Protein AF-A0A060BVW5-F1 (afdb_monomer_lite)

Radius of gyration: 13.88 Å; chains: 1; bounding box: 34×26×34 Å

Structure (mmCIF, N/CA/C/O backbone):
data_AF-A0A060BVW5-F1
#
_entry.id   AF-A0A060BVW5-F1
#
loop_
_atom_site.group_PDB
_atom_site.id
_atom_site.type_symbol
_atom_site.label_atom_id
_atom_site.label_alt_id
_atom_site.label_comp_id
_atom_site.label_asym_id
_atom_site.label_entity_id
_atom_site.label_seq_id
_atom_site.pdbx_PDB_ins_code
_atom_site.Cartn_x
_atom_site.Cartn_y
_atom_site.Cartn_z
_atom_site.occupancy
_atom_site.B_iso_or_equiv
_atom_site.auth_seq_id
_atom_site.auth_comp_id
_atom_site.auth_asym_id
_atom_site.auth_atom_id
_atom_site.pdbx_PDB_model_num
ATOM 1 N N . MET A 1 1 ? 20.730 -10.496 -2.332 1.00 47.19 1 MET A N 1
ATOM 2 C CA . MET A 1 1 ? 20.320 -9.100 -2.616 1.00 47.19 1 MET A CA 1
ATOM 3 C C . MET A 1 1 ? 19.646 -8.505 -1.385 1.00 47.19 1 MET A C 1
ATOM 5 O O . MET A 1 1 ? 18.665 -9.075 -0.917 1.00 47.19 1 MET A O 1
ATOM 9 N N . ARG A 1 2 ? 20.158 -7.398 -0.825 1.00 53.00 2 ARG A N 1
ATOM 10 C CA . ARG A 1 2 ? 19.434 -6.656 0.226 1.00 53.00 2 ARG A CA 1
ATOM 11 C C . ARG A 1 2 ? 18.136 -6.110 -0.379 1.00 53.00 2 ARG A C 1
ATOM 13 O O . ARG A 1 2 ? 18.180 -5.428 -1.397 1.00 53.00 2 ARG A O 1
ATOM 20 N N . ARG A 1 3 ? 16.982 -6.422 0.218 1.00 61.97 3 ARG A N 1
ATOM 21 C CA . ARG A 1 3 ? 15.695 -5.831 -0.184 1.00 61.97 3 ARG A CA 1
ATOM 22 C C . ARG A 1 3 ? 15.705 -4.351 0.212 1.00 61.97 3 ARG A C 1
ATOM 24 O O . ARG A 1 3 ? 15.557 -4.043 1.386 1.00 61.97 3 ARG A O 1
ATOM 31 N N . CYS A 1 4 ? 15.902 -3.455 -0.753 1.00 79.00 4 CYS A N 1
ATOM 32 C CA . CYS A 1 4 ? 15.899 -2.000 -0.543 1.00 79.00 4 CYS A CA 1
ATOM 33 C C . CYS A 1 4 ? 14.505 -1.357 -0.650 1.00 79.00 4 CYS A C 1
ATOM 35 O O . CYS A 1 4 ? 14.366 -0.163 -0.410 1.00 79.00 4 CYS A O 1
ATOM 37 N N . ARG A 1 5 ? 13.473 -2.138 -0.996 1.00 88.00 5 ARG A N 1
ATOM 38 C CA . ARG A 1 5 ? 12.110 -1.656 -1.254 1.00 88.00 5 ARG A CA 1
ATOM 39 C C . ARG A 1 5 ? 11.042 -2.487 -0.549 1.00 88.00 5 ARG A C 1
ATOM 41 O O . ARG A 1 5 ? 11.197 -3.696 -0.360 1.00 88.00 5 ARG A O 1
ATOM 48 N N . TRP A 1 6 ? 9.943 -1.821 -0.217 1.00 94.94 6 TRP A N 1
ATOM 49 C CA . TRP A 1 6 ? 8.711 -2.376 0.327 1.00 94.94 6 TRP A CA 1
ATOM 50 C C . TRP A 1 6 ? 7.590 -2.233 -0.716 1.00 94.94 6 TRP A C 1
ATOM 52 O O . TRP A 1 6 ? 7.018 -1.151 -0.840 1.00 94.94 6 TRP A O 1
ATOM 62 N N . PRO A 1 7 ? 7.304 -3.272 -1.523 1.00 96.62 7 PRO A N 1
ATOM 63 C CA . PRO A 1 7 ? 6.416 -3.170 -2.684 1.00 96.62 7 PRO A CA 1
ATOM 64 C C . PRO A 1 7 ? 4.940 -3.338 -2.306 1.00 96.62 7 PRO A C 1
ATOM 66 O O . PRO A 1 7 ? 4.227 -4.142 -2.901 1.00 96.62 7 PRO A O 1
ATOM 69 N N . TYR A 1 8 ? 4.510 -2.624 -1.269 1.00 97.31 8 TYR A N 1
ATOM 70 C CA . TYR A 1 8 ? 3.136 -2.652 -0.794 1.00 97.31 8 TYR A CA 1
ATOM 71 C C . TYR A 1 8 ? 2.679 -1.235 -0.463 1.00 97.31 8 TYR A C 1
ATOM 73 O O . TYR A 1 8 ? 3.367 -0.518 0.269 1.00 97.31 8 TYR A O 1
ATOM 81 N N . TYR A 1 9 ? 1.515 -0.836 -0.968 1.00 97.44 9 TYR A N 1
ATOM 82 C CA . TYR A 1 9 ? 0.912 0.447 -0.619 1.00 97.44 9 TYR A CA 1
ATOM 83 C C . TYR A 1 9 ? 0.190 0.363 0.725 1.00 97.44 9 TYR A C 1
ATOM 85 O O . TYR A 1 9 ? -0.855 -0.266 0.816 1.00 97.44 9 TYR A O 1
ATOM 93 N N . THR A 1 10 ? 0.779 0.948 1.774 1.00 97.06 10 THR A N 1
ATOM 94 C CA . THR A 1 10 ? 0.158 1.068 3.114 1.00 97.06 10 THR A CA 1
ATOM 95 C C . THR A 1 10 ? -0.617 -0.190 3.580 1.00 97.06 10 THR A C 1
ATOM 97 O O . THR A 1 10 ? -1.738 -0.085 4.083 1.00 97.06 10 THR A O 1
ATOM 100 N N . PRO A 1 11 ? -0.020 -1.404 3.499 1.00 97.81 11 PRO A N 1
ATOM 101 C CA . PRO A 1 11 ? -0.729 -2.681 3.687 1.00 97.81 11 PRO A CA 1
ATOM 102 C C . PRO A 1 11 ? -1.450 -2.819 5.029 1.00 97.81 11 PRO A C 1
ATOM 104 O O . PRO A 1 11 ? -2.421 -3.559 5.146 1.00 97.81 11 PRO A O 1
ATOM 107 N N . HIS A 1 12 ? -0.993 -2.079 6.036 1.00 98.31 12 HIS A N 1
ATOM 108 C CA . HIS A 1 12 ? -1.574 -2.060 7.367 1.00 98.31 12 HIS A CA 1
ATOM 109 C C . HIS A 1 12 ? -3.000 -1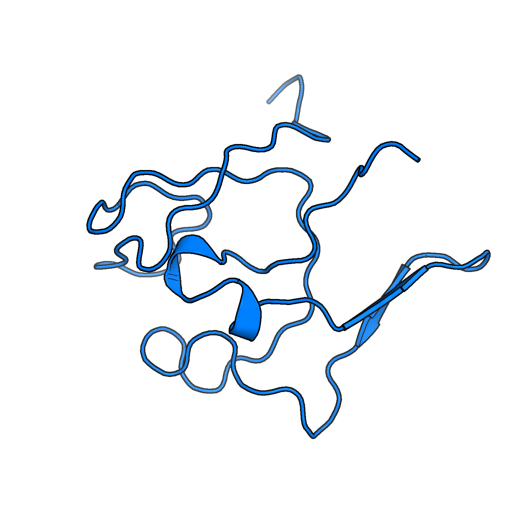.510 7.411 1.00 98.31 12 HIS A C 1
ATOM 111 O O . HIS A 1 12 ? -3.759 -1.950 8.264 1.00 98.31 12 HIS A O 1
ATOM 117 N N . TRP A 1 13 ? -3.411 -0.634 6.490 1.00 98.38 13 TRP A N 1
ATOM 118 C CA . TRP A 1 13 ? -4.802 -0.163 6.407 1.00 98.38 13 TRP A CA 1
ATOM 119 C C . TRP A 1 13 ? -5.735 -1.130 5.663 1.00 98.38 13 TRP A C 1
ATOM 121 O O . TRP A 1 13 ? -6.951 -0.960 5.700 1.00 98.38 13 TRP A O 1
ATOM 131 N N . SER A 1 14 ? -5.186 -2.150 4.997 1.00 97.75 14 SER A N 1
ATOM 132 C CA . SER A 1 14 ? -5.921 -3.100 4.158 1.00 97.75 14 SER A CA 1
ATOM 133 C C . SER A 1 14 ? -5.359 -4.509 4.355 1.00 97.75 14 SER A C 1
ATOM 135 O O . SER A 1 14 ? -5.519 -5.080 5.431 1.00 97.75 14 SER A O 1
ATOM 137 N N . SER A 1 15 ? -4.724 -5.077 3.333 1.00 97.56 15 SER A N 1
ATOM 138 C CA . SER A 1 15 ? -3.956 -6.311 3.427 1.00 97.56 15 SER A CA 1
ATOM 139 C C . SER A 1 15 ? -2.729 -6.245 2.532 1.00 97.56 15 SER A C 1
ATOM 141 O O . SER A 1 15 ? -2.708 -5.519 1.531 1.00 97.56 15 SER A O 1
ATOM 143 N N . ARG A 1 16 ? -1.707 -7.045 2.834 1.00 96.62 16 ARG A N 1
ATOM 144 C CA . ARG A 1 16 ? -0.523 -7.166 1.976 1.00 96.62 16 ARG A CA 1
ATOM 145 C C . ARG A 1 16 ? -0.865 -7.744 0.603 1.00 96.62 16 ARG A C 1
ATOM 147 O O . ARG A 1 16 ? -0.259 -7.355 -0.389 1.00 96.62 16 ARG A O 1
ATOM 154 N N . GLN A 1 17 ? -1.860 -8.625 0.535 1.00 96.88 17 GLN A N 1
ATOM 155 C CA . GLN A 1 17 ? -2.318 -9.219 -0.720 1.00 96.88 17 GLN A CA 1
ATOM 156 C C . GLN A 1 17 ? -2.898 -8.175 -1.685 1.00 96.88 17 GLN A C 1
ATOM 158 O O . GLN A 1 17 ? -2.515 -8.158 -2.850 1.00 96.88 17 GLN A O 1
ATOM 163 N N . ARG A 1 18 ? -3.794 -7.292 -1.220 1.00 97.12 18 ARG A N 1
ATOM 164 C CA . ARG A 1 18 ? -4.454 -6.291 -2.085 1.00 97.12 18 ARG A CA 1
ATOM 165 C C . ARG A 1 18 ? -3.562 -5.116 -2.467 1.00 97.12 18 ARG A C 1
ATOM 167 O O . ARG A 1 18 ? -3.868 -4.387 -3.399 1.00 97.12 18 ARG A O 1
ATOM 174 N N . THR A 1 19 ? -2.481 -4.915 -1.726 1.00 97.81 19 THR A N 1
ATOM 175 C CA . THR A 1 19 ? -1.610 -3.742 -1.864 1.00 97.81 19 THR A CA 1
ATOM 176 C C . THR A 1 19 ? -0.291 -4.054 -2.553 1.00 97.81 19 THR A C 1
ATOM 178 O O . THR A 1 19 ? 0.534 -3.155 -2.708 1.00 97.81 19 THR A O 1
ATOM 181 N N . ALA A 1 20 ? -0.078 -5.313 -2.950 1.00 97.88 20 ALA A N 1
ATOM 182 C CA . ALA A 1 20 ? 1.111 -5.753 -3.660 1.00 97.88 20 ALA A CA 1
ATOM 183 C C . ALA A 1 20 ? 1.266 -4.999 -4.985 1.00 97.88 20 ALA A C 1
ATOM 185 O O . ALA A 1 20 ? 0.387 -5.028 -5.845 1.00 97.88 20 ALA A O 1
ATOM 186 N N . ALA A 1 21 ? 2.409 -4.340 -5.150 1.00 97.69 21 ALA A N 1
ATOM 187 C CA . ALA A 1 21 ? 2.736 -3.642 -6.380 1.00 97.69 21 ALA A CA 1
ATOM 188 C C . ALA A 1 21 ? 2.951 -4.630 -7.535 1.00 97.69 21 ALA A C 1
ATOM 190 O O . ALA A 1 21 ? 3.608 -5.663 -7.378 1.00 97.69 21 ALA A O 1
ATOM 191 N N . ARG A 1 22 ? 2.466 -4.261 -8.721 1.00 97.31 22 ARG A N 1
ATOM 192 C CA . ARG A 1 22 ? 2.824 -4.894 -9.994 1.00 97.31 22 ARG A CA 1
ATOM 193 C C . ARG A 1 22 ? 3.971 -4.100 -10.601 1.00 97.31 22 ARG A C 1
ATOM 195 O O . ARG A 1 22 ? 3.781 -2.938 -10.969 1.00 97.31 22 ARG A O 1
ATOM 202 N N . TYR A 1 23 ? 5.163 -4.689 -10.637 1.00 96.25 23 TYR A N 1
ATOM 203 C CA . TYR A 1 23 ? 6.361 -3.971 -11.059 1.00 96.25 23 TYR A CA 1
ATOM 204 C C . TYR A 1 23 ? 7.421 -4.889 -11.669 1.00 96.25 23 TYR A C 1
ATOM 206 O O . TYR A 1 23 ? 7.525 -6.062 -11.301 1.00 96.25 23 TYR A O 1
ATOM 214 N N . THR A 1 24 ? 8.228 -4.331 -12.563 1.00 95.88 24 THR A N 1
ATOM 215 C CA . THR A 1 24 ? 9.451 -4.937 -13.110 1.00 95.88 24 THR A CA 1
ATOM 216 C C . THR A 1 24 ? 10.653 -4.095 -12.692 1.00 95.88 24 THR A C 1
ATOM 218 O O . THR A 1 24 ? 10.531 -2.905 -12.397 1.00 95.88 24 THR A O 1
ATOM 221 N N . VAL A 1 25 ? 11.810 -4.747 -12.560 1.00 93.69 25 VAL A N 1
ATOM 222 C CA . VAL A 1 25 ? 13.091 -4.059 -12.376 1.00 93.69 25 VAL A CA 1
ATOM 223 C C . VAL A 1 25 ? 14.118 -4.709 -13.276 1.00 93.69 25 VAL A C 1
ATOM 225 O O . VAL A 1 25 ? 14.392 -5.900 -13.118 1.00 93.69 25 VAL A O 1
ATOM 228 N N . ASP A 1 26 ? 14.688 -3.915 -14.166 1.00 94.31 26 ASP A N 1
ATOM 229 C CA . ASP A 1 26 ? 15.696 -4.322 -15.138 1.00 94.31 26 ASP A CA 1
ATOM 230 C C . ASP A 1 26 ? 16.785 -3.240 -15.272 1.00 94.31 26 ASP A C 1
ATOM 232 O O . ASP A 1 26 ? 17.019 -2.466 -14.338 1.00 94.31 26 ASP A O 1
ATOM 236 N N . ALA A 1 27 ? 17.517 -3.251 -16.388 1.00 95.19 27 ALA A N 1
ATOM 237 C CA . ALA A 1 27 ? 18.584 -2.296 -16.663 1.00 95.19 27 ALA A CA 1
ATOM 238 C C . ALA A 1 27 ? 18.068 -0.869 -16.926 1.00 95.19 27 ALA A C 1
ATOM 240 O O . ALA A 1 27 ? 18.807 0.081 -16.669 1.00 95.19 27 ALA A O 1
ATOM 241 N N . ASP A 1 28 ? 16.822 -0.720 -17.383 1.00 94.44 28 ASP A N 1
ATOM 242 C CA . ASP A 1 28 ? 16.208 0.568 -17.720 1.00 94.44 28 ASP A CA 1
ATOM 243 C C . ASP A 1 28 ? 15.561 1.225 -16.493 1.00 94.44 28 ASP A C 1
ATOM 245 O O . ASP A 1 28 ? 15.399 2.446 -16.434 1.00 94.44 28 ASP A O 1
ATOM 249 N N . GLY A 1 29 ? 15.259 0.433 -15.461 1.00 94.38 29 GLY A N 1
ATOM 250 C CA . GLY A 1 29 ? 14.943 0.936 -14.131 1.00 94.38 29 GLY A CA 1
ATOM 251 C C . GLY A 1 29 ? 13.769 0.225 -13.476 1.00 94.38 29 GLY A C 1
ATOM 252 O O . GLY A 1 29 ? 13.678 -0.999 -13.482 1.00 94.38 29 GLY A O 1
ATOM 253 N N . LEU A 1 30 ? 12.915 1.005 -12.808 1.00 94.38 30 LEU A N 1
ATOM 254 C CA . LEU A 1 30 ? 11.700 0.528 -12.149 1.00 94.38 30 LEU A CA 1
ATOM 255 C C . LEU A 1 30 ? 10.485 0.938 -12.976 1.00 94.38 30 LEU A C 1
ATOM 257 O O . LEU A 1 30 ? 10.213 2.129 -13.115 1.00 94.38 30 LEU A O 1
ATOM 261 N N . GLU A 1 31 ? 9.699 -0.043 -13.400 1.00 96.81 31 GLU A N 1
ATOM 262 C CA . GLU A 1 31 ? 8.394 0.182 -14.014 1.00 96.81 31 GLU A CA 1
ATOM 263 C C . GLU A 1 31 ? 7.289 -0.258 -13.046 1.00 96.81 31 GLU A C 1
ATOM 265 O O . GLU A 1 31 ? 7.292 -1.383 -12.541 1.00 96.81 31 GLU A O 1
ATOM 270 N N . LEU A 1 32 ? 6.333 0.633 -12.772 1.00 97.50 32 LEU A N 1
ATOM 271 C CA . LEU A 1 32 ? 5.140 0.358 -11.969 1.00 97.50 32 LEU A CA 1
ATOM 272 C C . LEU A 1 32 ? 3.927 0.309 -12.896 1.00 97.50 32 LEU A C 1
ATOM 274 O O . LEU A 1 32 ? 3.694 1.252 -13.649 1.00 97.50 32 LEU A O 1
ATOM 278 N N . ARG A 1 33 ? 3.132 -0.761 -12.818 1.00 97.88 33 ARG A N 1
ATOM 279 C CA . ARG A 1 33 ? 1.991 -0.979 -13.718 1.00 97.88 33 ARG A CA 1
ATOM 280 C C . ARG A 1 33 ? 0.663 -0.999 -12.972 1.00 97.88 33 ARG A C 1
ATOM 282 O O . ARG A 1 33 ? 0.550 -1.609 -11.911 1.00 97.88 33 ARG A O 1
ATOM 289 N N . ILE A 1 34 ? -0.344 -0.356 -13.557 1.00 98.06 34 ILE A N 1
ATOM 290 C CA . ILE A 1 34 ? -1.753 -0.451 -13.160 1.00 98.06 34 ILE A CA 1
ATOM 291 C C . ILE A 1 34 ? -2.519 -0.911 -14.402 1.00 98.06 34 ILE A C 1
ATOM 293 O O . ILE A 1 34 ? -2.994 -0.105 -15.197 1.00 98.06 34 ILE A O 1
ATOM 297 N N . ASP A 1 35 ? -2.576 -2.225 -14.591 1.00 97.38 35 ASP A N 1
ATOM 298 C CA . ASP A 1 35 ? -3.299 -2.853 -15.695 1.00 97.38 35 ASP A CA 1
ATOM 299 C C . ASP A 1 35 ? -4.819 -2.795 -15.455 1.00 97.38 35 ASP A C 1
ATOM 301 O O . ASP A 1 35 ? -5.276 -2.554 -14.331 1.00 97.38 35 ASP A O 1
ATOM 305 N N . ALA A 1 36 ? -5.616 -3.066 -16.493 1.00 97.25 36 ALA A N 1
ATOM 306 C CA . ALA A 1 36 ? -7.080 -3.023 -16.425 1.00 97.25 36 ALA A CA 1
ATOM 307 C C . ALA A 1 36 ? -7.675 -3.926 -15.326 1.00 97.25 36 ALA A C 1
ATOM 309 O O . ALA A 1 36 ? -8.680 -3.567 -14.719 1.00 97.25 36 ALA A O 1
ATOM 310 N N . ASP A 1 37 ? -7.028 -5.057 -15.041 1.00 96.62 37 ASP A N 1
ATOM 311 C CA . ASP A 1 37 ? -7.411 -6.030 -14.014 1.00 96.62 37 ASP A CA 1
ATOM 312 C C . ASP A 1 37 ? -6.807 -5.730 -12.628 1.00 96.62 37 ASP A C 1
ATOM 314 O O . ASP A 1 37 ? -6.965 -6.525 -11.702 1.00 96.62 37 ASP A O 1
ATOM 318 N N . THR A 1 38 ? -6.103 -4.605 -12.454 1.00 97.56 38 THR A N 1
ATOM 319 C CA . THR A 1 38 ? -5.614 -4.182 -11.135 1.00 97.56 38 THR A CA 1
ATOM 320 C C . THR A 1 38 ? -6.808 -3.863 -10.237 1.00 97.56 38 THR A C 1
ATOM 322 O O . THR A 1 38 ? -7.545 -2.921 -10.537 1.00 97.56 38 THR A O 1
ATOM 325 N N . PRO A 1 39 ? -7.019 -4.603 -9.135 1.00 97.25 39 PRO A N 1
ATOM 326 C CA . PRO A 1 39 ? -8.129 -4.322 -8.240 1.00 97.25 39 PRO A CA 1
ATOM 327 C C . PRO A 1 39 ? -7.852 -3.057 -7.410 1.00 97.25 39 PRO A C 1
ATOM 329 O O . PRO A 1 39 ? -6.687 -2.692 -7.210 1.00 97.25 39 PRO A O 1
ATOM 332 N N . PRO A 1 40 ? -8.892 -2.393 -6.878 1.00 98.31 40 PRO A N 1
ATOM 333 C CA . PRO 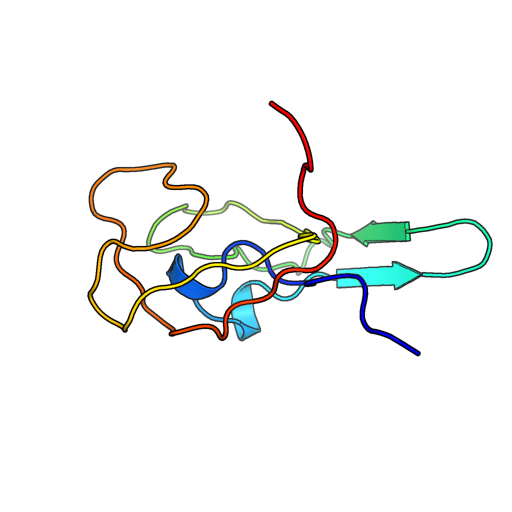A 1 40 ? -8.698 -1.340 -5.893 1.00 98.31 40 PRO A CA 1
ATOM 334 C C . PRO A 1 40 ? -8.004 -1.873 -4.632 1.00 98.31 40 PRO A C 1
ATOM 336 O O . PRO A 1 40 ? -8.254 -2.999 -4.190 1.00 98.31 40 PRO A O 1
ATOM 339 N N . TRP A 1 41 ? -7.125 -1.068 -4.034 1.00 98.06 41 TRP A N 1
ATOM 340 C CA . TRP A 1 41 ? -6.257 -1.534 -2.941 1.00 98.06 41 TRP A CA 1
ATOM 341 C C . TRP A 1 41 ? -7.013 -1.708 -1.609 1.00 98.06 41 TRP A C 1
ATOM 343 O O . TRP A 1 41 ? -6.688 -2.588 -0.797 1.00 98.06 41 TRP A O 1
ATOM 353 N N . ALA A 1 42 ? -8.026 -0.868 -1.370 1.00 97.69 42 ALA A N 1
ATOM 354 C CA . ALA A 1 42 ? -8.884 -0.920 -0.188 1.00 97.69 42 ALA A CA 1
ATOM 355 C C . ALA A 1 42 ? -10.278 -0.322 -0.454 1.00 97.69 42 ALA A C 1
ATOM 357 O O . ALA A 1 42 ? -10.563 0.797 -0.014 1.00 97.69 42 ALA A O 1
ATOM 358 N N . PRO A 1 43 ? -11.169 -1.081 -1.117 1.00 97.00 43 PRO A N 1
ATOM 359 C CA . PRO A 1 43 ? -12.509 -0.620 -1.483 1.00 97.00 43 PRO A CA 1
ATOM 360 C C . PRO A 1 43 ? -13.305 -0.012 -0.326 1.00 97.00 43 PRO A C 1
ATOM 362 O O . PRO A 1 43 ? -14.013 0.977 -0.495 1.00 97.00 43 PRO A O 1
ATOM 365 N N . GLU A 1 44 ? -13.155 -0.558 0.883 1.00 96.31 44 GLU A N 1
ATOM 366 C CA . GLU A 1 44 ? -13.962 -0.138 2.032 1.00 96.31 44 GLU A CA 1
ATOM 367 C C . GLU A 1 44 ? -13.525 1.208 2.631 1.00 96.31 44 GLU A C 1
ATOM 369 O O . GLU A 1 44 ? -14.252 1.776 3.447 1.00 96.31 44 GLU A O 1
ATOM 374 N N . ILE A 1 45 ? -12.331 1.706 2.289 1.00 96.19 45 ILE A N 1
ATOM 375 C CA . ILE A 1 45 ? -11.783 2.949 2.858 1.00 96.19 45 ILE A CA 1
ATOM 376 C C . ILE A 1 45 ? -11.295 3.956 1.816 1.00 96.19 45 ILE A C 1
ATOM 378 O O . ILE A 1 45 ? -11.145 5.124 2.175 1.00 96.19 45 ILE A O 1
ATOM 382 N N . ASP A 1 46 ? -11.089 3.539 0.569 1.00 96.81 46 ASP A N 1
ATOM 383 C CA . ASP A 1 46 ? -10.585 4.391 -0.516 1.00 96.81 46 ASP A CA 1
ATOM 384 C C . ASP A 1 46 ? -11.256 4.095 -1.875 1.00 96.81 46 ASP A C 1
ATOM 386 O O . ASP A 1 46 ? -10.741 4.458 -2.929 1.00 96.81 46 ASP A O 1
ATOM 390 N N . GLY A 1 47 ? -12.416 3.422 -1.865 1.00 97.00 47 GLY A N 1
ATOM 391 C CA . GLY A 1 47 ? -13.237 3.187 -3.057 1.00 97.00 47 GLY A CA 1
ATOM 392 C C . GLY A 1 47 ? -12.475 2.501 -4.195 1.00 97.00 47 GLY A C 1
ATOM 393 O O . GLY A 1 47 ? -11.762 1.522 -3.983 1.00 97.00 47 GLY A O 1
ATOM 394 N N . ASP A 1 48 ? -12.606 3.037 -5.407 1.00 97.62 48 ASP A N 1
ATOM 395 C CA . ASP A 1 48 ? -12.041 2.446 -6.627 1.00 97.62 48 ASP A CA 1
ATOM 396 C C . ASP A 1 48 ? -10.571 2.821 -6.887 1.00 97.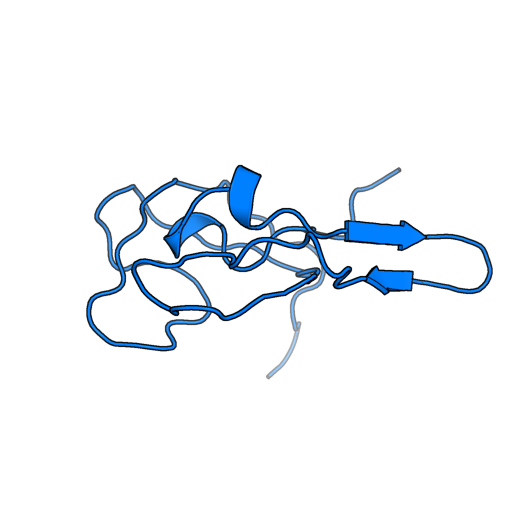62 48 ASP A C 1
ATOM 398 O O . ASP A 1 48 ? -10.049 2.598 -7.984 1.00 97.62 48 ASP A O 1
ATOM 402 N N . VAL A 1 49 ? -9.874 3.400 -5.901 1.00 97.69 49 VAL A N 1
ATOM 403 C CA . VAL A 1 49 ? -8.468 3.783 -6.058 1.00 97.69 49 VAL A CA 1
ATOM 404 C C . VAL A 1 49 ? -7.608 2.539 -6.289 1.00 97.69 49 VAL A C 1
ATOM 406 O O . VAL A 1 49 ? -7.533 1.618 -5.471 1.00 97.69 49 VAL A O 1
ATOM 409 N N . ARG A 1 50 ? -6.911 2.537 -7.426 1.00 98.12 50 ARG A N 1
ATOM 410 C CA . ARG A 1 50 ? -5.950 1.511 -7.845 1.00 98.12 50 ARG A CA 1
ATOM 411 C C . ARG A 1 50 ? -4.545 2.083 -7.766 1.00 98.12 50 ARG A C 1
ATOM 413 O O . ARG A 1 50 ? -4.330 3.244 -8.108 1.00 98.12 50 ARG A O 1
ATOM 420 N N . CYS A 1 51 ? -3.583 1.275 -7.337 1.00 97.62 51 CYS A N 1
ATOM 421 C CA . CYS A 1 5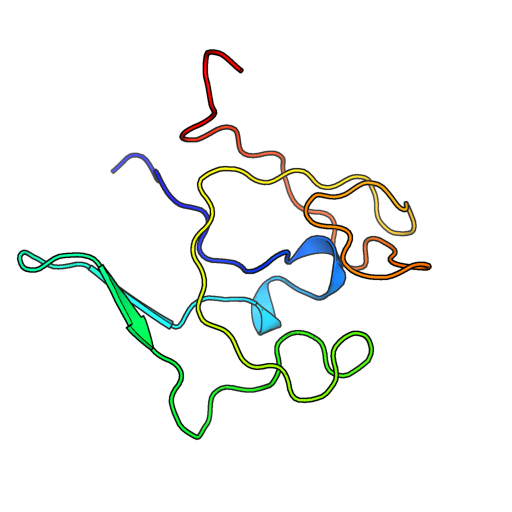1 ? -2.199 1.720 -7.232 1.00 97.62 51 CYS A CA 1
ATOM 422 C C . CYS A 1 51 ? -1.209 0.576 -7.468 1.00 97.62 51 CYS A C 1
ATOM 424 O O . CYS A 1 51 ? -1.497 -0.588 -7.201 1.00 97.62 51 CYS A O 1
ATOM 426 N N . SER A 1 52 ? -0.012 0.939 -7.921 1.00 97.94 52 SER A N 1
ATOM 427 C CA . SER A 1 52 ? 1.188 0.113 -7.832 1.00 97.94 52 SER A CA 1
ATOM 428 C C . SER A 1 52 ? 2.283 0.996 -7.255 1.00 97.94 52 SER A C 1
ATOM 430 O O . SER A 1 52 ? 2.588 2.046 -7.814 1.00 97.94 52 SER A O 1
ATOM 432 N N . HIS A 1 53 ? 2.792 0.642 -6.074 1.00 96.75 53 HIS A N 1
ATOM 433 C CA . HIS A 1 53 ? 3.566 1.567 -5.250 1.00 96.75 53 HIS A CA 1
ATOM 434 C C . HIS A 1 53 ? 4.681 0.854 -4.481 1.00 96.75 53 HIS A C 1
ATOM 436 O O . HIS A 1 53 ? 4.471 -0.188 -3.858 1.00 96.75 53 HIS A O 1
ATOM 442 N N . VAL A 1 54 ? 5.860 1.475 -4.433 1.00 94.75 54 VAL A N 1
ATOM 443 C CA . VAL A 1 54 ? 6.996 1.027 -3.618 1.00 94.75 54 VAL A CA 1
ATOM 444 C C . VAL A 1 54 ? 7.313 2.044 -2.525 1.00 94.75 54 VAL A C 1
ATOM 446 O O . VAL A 1 54 ? 7.325 3.245 -2.759 1.00 94.75 54 VAL A O 1
ATOM 449 N N . GLN A 1 55 ? 7.567 1.567 -1.309 1.00 92.69 55 GLN A N 1
ATOM 450 C CA . GLN A 1 55 ? 7.975 2.383 -0.163 1.00 92.69 55 GLN A CA 1
ATOM 451 C C . GLN A 1 55 ? 9.419 2.074 0.235 1.00 92.69 55 GLN A C 1
ATOM 453 O O . GLN A 1 55 ? 9.899 0.947 0.098 1.00 92.69 55 GLN A O 1
ATOM 458 N N . THR A 1 56 ? 10.109 3.071 0.780 1.00 92.19 56 THR A N 1
ATOM 459 C CA . THR A 1 56 ? 11.450 2.927 1.370 1.00 92.19 56 THR A CA 1
ATOM 460 C C . THR A 1 56 ? 11.409 2.767 2.893 1.00 92.19 56 THR A C 1
ATOM 462 O O . THR A 1 56 ? 12.443 2.688 3.555 1.00 92.19 56 THR A O 1
ATOM 465 N N . GLY A 1 57 ? 10.213 2.672 3.467 1.00 92.75 57 GLY A N 1
ATOM 466 C CA . GLY A 1 57 ? 9.996 2.404 4.879 1.00 92.75 57 GLY A CA 1
ATOM 467 C C . GLY A 1 57 ? 8.579 1.902 5.133 1.00 92.75 57 GLY A C 1
ATOM 468 O O . GLY A 1 57 ? 7.677 2.136 4.329 1.00 92.75 57 GLY A O 1
ATOM 469 N N . GLN A 1 58 ? 8.396 1.186 6.236 1.00 95.56 58 GLN A N 1
ATOM 470 C CA . GLN A 1 58 ? 7.094 0.698 6.679 1.00 95.56 58 GLN A CA 1
ATOM 471 C C . GLN A 1 58 ? 7.000 0.805 8.197 1.00 95.56 58 GLN A C 1
ATOM 473 O O . GLN A 1 58 ? 7.797 0.195 8.907 1.00 95.56 58 GLN A O 1
ATOM 478 N N . LEU A 1 59 ? 5.986 1.521 8.676 1.00 95.88 59 LEU A N 1
ATOM 479 C CA . LEU A 1 59 ? 5.572 1.570 10.073 1.00 95.88 59 LEU A CA 1
ATOM 480 C C . LEU A 1 59 ? 4.107 1.135 10.198 1.00 95.88 59 LEU A C 1
ATOM 482 O O . LEU A 1 59 ? 3.240 1.609 9.462 1.00 95.88 59 LEU A O 1
ATOM 486 N N . SER A 1 60 ? 3.845 0.231 11.138 1.00 98.06 60 SER A N 1
ATOM 487 C CA . SER A 1 60 ? 2.512 -0.247 11.513 1.00 98.06 60 SER A CA 1
ATOM 488 C C . SER A 1 60 ? 2.499 -0.537 13.006 1.00 98.06 60 SER A C 1
ATOM 490 O O . SER A 1 60 ? 3.404 -1.197 13.509 1.00 98.06 60 SER A O 1
ATOM 492 N N . GLY A 1 61 ? 1.459 -0.087 13.698 1.00 97.94 61 GLY A N 1
ATOM 493 C CA . GLY A 1 61 ? 1.133 -0.559 15.038 1.00 97.94 61 GLY A CA 1
ATOM 494 C C . GLY A 1 61 ? 0.417 -1.914 15.018 1.00 97.94 61 GLY A C 1
ATOM 495 O O . GLY A 1 61 ? 0.302 -2.540 13.955 1.00 97.94 61 GLY A O 1
ATOM 496 N N . PRO A 1 62 ? -0.080 -2.371 16.182 1.00 98.19 62 PRO A N 1
ATOM 497 C CA . PRO A 1 62 ? -0.893 -3.579 16.282 1.00 98.19 62 PRO A CA 1
ATOM 498 C C . PRO A 1 62 ? -2.256 -3.405 15.595 1.00 98.19 62 PRO A C 1
ATOM 500 O O . PRO A 1 62 ? -2.735 -2.281 15.418 1.00 98.19 62 PRO A O 1
ATOM 503 N N . VAL A 1 63 ? -2.894 -4.524 15.237 1.00 98.50 63 VAL A N 1
ATOM 504 C CA . VAL A 1 63 ? -4.257 -4.552 14.672 1.00 98.50 63 VAL A CA 1
ATOM 505 C C . VAL A 1 63 ? -5.237 -3.813 15.589 1.00 98.50 63 VAL A C 1
ATOM 507 O O . VAL A 1 63 ? -5.143 -3.901 16.811 1.00 98.50 63 VAL A O 1
ATOM 510 N N . GLY A 1 64 ? -6.151 -3.048 14.993 1.00 98.31 64 GLY A N 1
ATOM 511 C CA . GLY A 1 64 ? -7.122 -2.200 15.689 1.00 98.31 64 GLY A C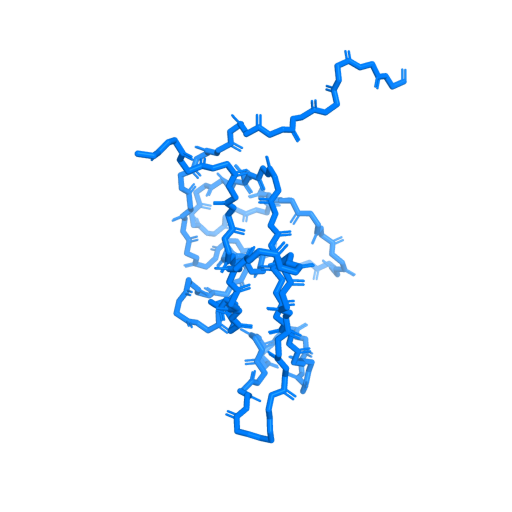A 1
ATOM 512 C C . GLY A 1 64 ? -6.577 -0.839 16.133 1.00 98.31 64 GLY A C 1
ATOM 513 O O . GLY A 1 64 ? -7.361 0.050 16.452 1.00 98.31 64 GLY A O 1
ATOM 514 N N . SER A 1 65 ? -5.257 -0.628 16.117 1.00 98.19 65 SER A N 1
ATOM 515 C CA . SER A 1 65 ? -4.675 0.671 16.475 1.00 98.19 65 SER A CA 1
ATOM 516 C C . SER A 1 65 ? -4.768 1.691 15.330 1.00 98.19 65 SER A C 1
ATOM 518 O O . SER A 1 65 ? -4.780 1.303 14.160 1.00 98.19 65 SER A O 1
ATOM 520 N N . PRO A 1 66 ? -4.737 3.004 15.624 1.00 97.69 66 PRO A N 1
ATOM 521 C CA . PRO A 1 66 ? -4.632 4.050 14.606 1.00 97.69 66 PRO A CA 1
ATOM 522 C C . PRO A 1 66 ? -3.172 4.323 14.192 1.00 97.69 66 PRO A C 1
ATOM 524 O O . PRO A 1 66 ? -2.864 5.358 13.594 1.00 97.69 66 PRO A O 1
ATOM 527 N N . VAL A 1 67 ? -2.216 3.471 14.575 1.00 98.00 67 VAL A N 1
ATOM 528 C CA . VAL A 1 67 ? -0.781 3.724 14.393 1.00 98.00 67 VAL A CA 1
ATOM 529 C C . VAL A 1 67 ? -0.312 3.166 13.053 1.00 98.00 67 VAL A C 1
ATOM 531 O O . VAL A 1 67 ? -0.244 1.958 12.859 1.00 98.00 67 VAL A O 1
ATOM 534 N N . GLY A 1 68 ? 0.045 4.054 12.130 1.00 96.50 68 GLY A N 1
ATOM 535 C CA . GLY A 1 68 ? 0.507 3.696 10.794 1.00 96.50 68 GLY A CA 1
ATOM 536 C C . GLY A 1 68 ? 0.875 4.931 9.979 1.00 96.50 68 GLY A C 1
ATOM 537 O O . GLY A 1 68 ? 0.493 6.054 10.325 1.00 96.50 68 GLY A O 1
ATOM 538 N N . GLN A 1 69 ? 1.657 4.726 8.924 1.00 94.31 69 GLN A N 1
ATOM 539 C CA . GLN A 1 69 ? 2.102 5.795 8.030 1.00 94.31 69 GLN A CA 1
ATOM 540 C C . GLN A 1 69 ? 1.022 6.179 7.006 1.00 94.31 69 GLN A C 1
ATOM 542 O O . GLN A 1 69 ? 0.199 5.353 6.619 1.00 94.31 69 GLN A O 1
ATOM 547 N N . HIS A 1 70 ? 1.061 7.431 6.534 1.00 93.56 70 HIS A N 1
ATOM 548 C CA . HIS A 1 70 ? 0.148 7.972 5.515 1.00 93.56 70 HIS A CA 1
ATOM 549 C C . HIS A 1 70 ? -1.342 7.856 5.905 1.00 93.56 70 HIS A C 1
ATOM 551 O O . HIS A 1 70 ? -2.125 7.145 5.279 1.00 93.56 70 HIS A O 1
ATOM 557 N N . ARG A 1 71 ? -1.745 8.573 6.961 1.00 94.88 71 ARG A N 1
ATOM 558 C CA . ARG A 1 71 ? -3.150 8.671 7.388 1.00 94.88 71 ARG A CA 1
ATOM 559 C C . ARG A 1 71 ? -3.893 9.711 6.544 1.00 94.88 71 ARG A C 1
ATOM 561 O O . ARG A 1 71 ? -3.889 10.888 6.884 1.00 94.88 71 ARG A O 1
ATOM 568 N N . PHE A 1 72 ? -4.506 9.281 5.448 1.00 94.19 72 PHE A N 1
ATOM 569 C CA . PHE A 1 72 ? -5.177 10.174 4.491 1.00 94.19 72 PHE A CA 1
ATOM 570 C C . PHE A 1 72 ? -6.642 10.490 4.845 1.00 94.19 72 PHE A C 1
ATOM 572 O O . PHE A 1 72 ? -7.231 11.401 4.272 1.00 94.19 72 PHE A O 1
ATOM 579 N N . ARG A 1 73 ? -7.239 9.758 5.795 1.00 95.50 73 ARG A N 1
ATOM 580 C CA . ARG A 1 73 ? -8.607 9.992 6.281 1.00 95.50 73 ARG A CA 1
ATOM 581 C C . ARG A 1 73 ? -8.739 9.684 7.778 1.00 95.50 73 ARG A C 1
ATOM 583 O O . ARG A 1 73 ? -7.959 8.881 8.302 1.00 95.50 73 ARG A O 1
ATOM 590 N N . PRO A 1 74 ? -9.720 10.278 8.482 1.00 96.12 74 PRO A N 1
ATOM 591 C CA . PRO A 1 74 ? -10.025 9.903 9.859 1.00 96.12 74 PRO A CA 1
ATOM 592 C C . PRO A 1 74 ? -10.581 8.473 9.945 1.00 96.12 74 PRO A C 1
ATOM 594 O O . PRO A 1 74 ? -11.178 7.957 8.996 1.00 96.12 74 PRO A O 1
ATOM 597 N N . GLY A 1 75 ? -10.394 7.843 11.109 1.00 96.25 75 GLY A N 1
ATOM 598 C CA . GLY A 1 75 ? -10.951 6.522 11.423 1.00 96.25 75 GLY A CA 1
ATOM 599 C C . GLY A 1 75 ? -10.181 5.323 10.858 1.00 96.25 75 GLY A C 1
ATOM 600 O O . GLY A 1 75 ? -10.661 4.198 10.963 1.00 96.25 75 GLY A O 1
ATOM 601 N N . LEU A 1 76 ? -8.997 5.530 10.269 1.00 98.12 76 LEU A N 1
ATOM 602 C CA . LEU A 1 76 ? -8.142 4.422 9.839 1.00 98.12 76 LEU A CA 1
ATOM 603 C C . LEU A 1 76 ? -7.661 3.604 11.041 1.00 98.12 76 LEU A C 1
ATOM 605 O O . LEU A 1 76 ? -7.129 4.148 12.011 1.00 98.12 76 LEU A O 1
ATOM 609 N N . VAL A 1 77 ? -7.815 2.287 10.931 1.00 98.25 77 VAL A N 1
ATOM 610 C CA . VAL A 1 77 ? -7.340 1.304 11.906 1.00 98.25 77 VAL A CA 1
ATOM 611 C C . VAL A 1 77 ? -6.507 0.251 11.196 1.00 98.25 77 VAL A C 1
ATOM 613 O O . VAL A 1 77 ? -6.815 -0.135 10.066 1.00 98.25 77 VAL A O 1
ATOM 616 N N . VAL A 1 78 ? -5.446 -0.216 11.850 1.00 98.62 78 VAL A N 1
ATOM 617 C CA . VAL A 1 78 ? -4.613 -1.289 11.311 1.00 98.62 78 VAL A CA 1
ATOM 618 C C . VAL A 1 78 ? -5.466 -2.551 11.179 1.00 98.62 78 VAL A C 1
ATOM 620 O O . VAL A 1 78 ? -5.984 -3.056 12.173 1.00 98.62 78 VAL A O 1
ATOM 623 N N . ARG A 1 79 ? -5.600 -3.067 9.958 1.00 98.19 79 ARG A N 1
ATOM 624 C CA . ARG A 1 79 ? -6.308 -4.310 9.623 1.00 98.19 79 ARG A CA 1
ATOM 625 C C . ARG A 1 79 ? -5.365 -5.507 9.517 1.00 98.19 79 ARG A C 1
ATOM 627 O O . ARG A 1 79 ? -5.741 -6.609 9.896 1.00 98.19 79 ARG A O 1
ATOM 634 N N . GLU A 1 80 ? -4.130 -5.284 9.073 1.00 98.38 80 GLU A N 1
ATOM 635 C CA . GLU A 1 80 ? -3.093 -6.317 8.989 1.00 98.38 80 GLU A CA 1
ATOM 636 C C . GLU A 1 80 ? -1.769 -5.765 9.531 1.00 98.38 80 GLU A C 1
ATOM 638 O O . GLU A 1 80 ? -1.131 -4.939 8.881 1.00 98.38 80 GLU A O 1
ATOM 643 N N . ALA A 1 81 ? -1.325 -6.208 10.710 1.00 97.62 81 ALA A N 1
ATOM 644 C CA . ALA A 1 81 ? -0.069 -5.726 11.288 1.00 97.62 81 ALA A CA 1
ATOM 645 C C . ALA A 1 81 ? 1.130 -6.036 10.375 1.00 97.62 81 ALA A C 1
ATOM 647 O O . ALA A 1 81 ? 1.297 -7.151 9.881 1.00 97.62 81 ALA A O 1
ATOM 648 N N . GLN A 1 82 ? 1.989 -5.037 10.170 1.00 97.50 82 GLN A N 1
ATOM 649 C CA . GLN A 1 82 ? 3.166 -5.150 9.310 1.00 97.50 82 GLN A CA 1
ATOM 650 C C . GLN A 1 82 ? 4.438 -5.010 10.133 1.00 97.50 82 GLN A C 1
ATOM 652 O O . GLN A 1 82 ? 4.485 -4.195 11.053 1.00 97.50 82 GLN A O 1
ATOM 657 N N . PRO A 1 83 ? 5.503 -5.746 9.792 1.00 96.00 83 PRO A N 1
ATOM 658 C CA . PRO A 1 83 ? 6.759 -5.577 10.483 1.00 96.00 83 PRO A CA 1
ATOM 659 C C . PRO A 1 83 ? 7.378 -4.232 10.094 1.00 96.00 83 PRO A C 1
ATOM 661 O O . PRO A 1 83 ? 7.302 -3.809 8.936 1.00 96.00 83 PRO A O 1
ATOM 664 N N . GLU A 1 84 ? 8.035 -3.586 11.050 1.00 95.06 84 GLU A N 1
ATOM 665 C CA . GLU A 1 84 ? 8.732 -2.336 10.782 1.00 95.06 84 GLU A CA 1
ATOM 666 C C . GLU A 1 84 ? 9.867 -2.554 9.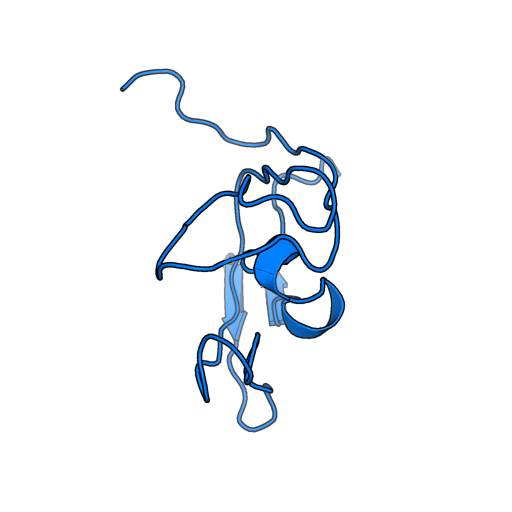765 1.00 95.06 84 GLU A C 1
ATOM 668 O O . GLU A 1 84 ? 10.594 -3.559 9.799 1.00 95.06 84 GLU A O 1
ATOM 673 N N . ARG A 1 85 ? 10.009 -1.626 8.817 1.00 94.06 85 ARG A N 1
ATOM 674 C CA . ARG A 1 85 ? 11.106 -1.599 7.843 1.00 94.06 85 ARG A CA 1
ATOM 675 C C . ARG A 1 85 ? 11.693 -0.200 7.789 1.00 94.06 85 ARG A C 1
ATOM 677 O O . ARG A 1 85 ? 11.022 0.738 7.376 1.00 94.06 85 ARG A O 1
ATOM 684 N N . ARG A 1 86 ? 12.970 -0.089 8.145 1.00 91.88 86 ARG A N 1
ATOM 685 C CA . ARG A 1 86 ? 13.790 1.112 7.967 1.00 91.88 86 ARG A CA 1
ATOM 686 C C . ARG A 1 86 ? 14.739 0.845 6.801 1.00 91.88 86 ARG A C 1
ATOM 688 O O . ARG A 1 86 ? 15.761 0.197 7.007 1.00 91.88 86 ARG A O 1
ATOM 695 N N . LEU A 1 87 ? 14.349 1.205 5.573 1.00 90.50 87 LEU A N 1
ATOM 696 C CA . LEU A 1 87 ? 15.186 0.973 4.386 1.00 90.50 87 LEU A CA 1
ATOM 697 C C . LEU A 1 87 ? 15.958 2.253 4.067 1.00 90.50 87 LEU A C 1
ATOM 699 O O . LEU A 1 87 ? 17.040 2.454 4.606 1.00 90.50 87 LEU A O 1
ATOM 703 N N . TRP A 1 88 ? 15.387 3.138 3.254 1.00 87.56 88 TRP A N 1
ATOM 704 C CA . TRP A 1 88 ? 15.979 4.432 2.929 1.00 87.56 88 TRP A CA 1
ATOM 705 C C . TRP A 1 88 ? 15.156 5.537 3.585 1.00 87.56 88 TRP A C 1
ATOM 707 O O . TRP A 1 88 ? 14.122 5.953 3.056 1.00 87.56 88 TRP A O 1
ATOM 717 N N . LEU A 1 89 ? 15.585 5.940 4.781 1.00 84.69 89 LEU A N 1
ATOM 718 C CA . LEU A 1 89 ? 14.938 6.981 5.576 1.00 84.69 89 LEU A CA 1
ATOM 719 C C . LEU A 1 89 ? 15.691 8.313 5.431 1.00 84.69 89 LEU A C 1
ATOM 721 O O . LEU A 1 89 ? 16.917 8.290 5.291 1.00 84.69 89 LEU A O 1
ATOM 725 N N . PRO A 1 90 ? 14.994 9.463 5.502 1.00 82.75 90 PRO A N 1
ATOM 726 C CA . PRO A 1 90 ? 15.646 10.762 5.629 1.00 82.75 90 PRO A CA 1
ATOM 727 C C . PRO A 1 90 ? 16.584 10.786 6.841 1.00 82.75 90 PRO A C 1
ATOM 729 O O . PRO A 1 90 ? 16.220 10.315 7.918 1.00 82.75 90 PRO A O 1
ATOM 732 N N . GLN A 1 91 ? 17.791 11.326 6.664 1.00 83.12 91 GLN A N 1
ATOM 733 C CA . GLN A 1 91 ? 18.763 11.506 7.754 1.00 83.12 91 GLN A CA 1
ATOM 734 C C . GLN A 1 91 ? 18.633 12.882 8.420 1.00 83.12 91 GLN A C 1
ATOM 736 O O . GLN A 1 91 ? 18.996 13.047 9.582 1.00 83.12 91 GLN A O 1
ATOM 741 N N . HIS A 1 92 ? 18.084 13.848 7.685 1.00 86.19 92 HIS A N 1
ATOM 742 C CA . HIS A 1 92 ? 17.900 15.236 8.089 1.00 86.19 92 HIS A CA 1
ATOM 743 C C . HIS A 1 92 ? 16.534 15.716 7.584 1.00 86.19 92 HIS A C 1
ATOM 745 O O . HIS A 1 92 ? 16.038 15.198 6.578 1.00 86.19 92 HIS A O 1
ATOM 751 N N . GLY A 1 93 ? 15.938 16.679 8.282 1.00 64.56 93 GLY A N 1
ATOM 752 C CA . GLY A 1 93 ? 14.651 17.295 7.965 1.00 64.56 93 GLY A CA 1
ATOM 753 C C . GLY A 1 93 ? 14.576 18.701 8.530 1.00 64.56 93 GLY A C 1
ATOM 754 O O . GLY A 1 93 ? 15.393 19.000 9.431 1.00 64.56 93 GLY A O 1
#

Secondary structure (DSSP, 8-state):
-----B-BSSGGGS-HHHHB--EEESSS-EEE---TTPPPS-HHHHTT------BSEE-B-STT-S-BS---STT---SS----EESS--S--

Organism: NCBI:txid158789

Sequence (93 aa):
MRRCRWPYYTPHWSSRQRTAARYTVDADGLELRIDADTPPWAPEIDGDVRCSHVQTGQLSGPVGSPVGQHRFRPGLVVREAQPERRLWLPQHG

pLDDT: mean 93.92, std 8.83, range [47.19, 98.62]

Foldseek 3Di:
DPPQKDFFDQCQLPHRVLGGWDWDQDPVGIDTDDDPPNAASHCVPPNRDGGGDIDRWWDFDDFQDPTTPDPPDPPRTGHDGDDTHNRPDDPDD